Protein AF-A0A0J9WVK5-F1 (afdb_monomer)

Secondary structure (DSSP, 8-state):
------TT-S-TTHHHHHHHHHHHHHHHHHHHHHHHHHTT-S-----HHHHHHHHHHHHHHHHHSHHHHHHH--SSGGG--STTHHHHHHHHHHHT----

InterPro domains:
  IPR025332 Protein of unknown function DUF4238 [PF14022] (1-97)

Structure (mmCIF, N/CA/C/O backbone):
data_AF-A0A0J9WVK5-F1
#
_entry.id   AF-A0A0J9WVK5-F1
#
loop_
_atom_site.group_PDB
_atom_site.id
_atom_site.type_symbol
_atom_site.label_atom_id
_atom_site.label_alt_id
_atom_site.label_comp_id
_atom_site.label_asym_id
_atom_site.label_entity_id
_atom_site.label_seq_id
_atom_site.pdbx_PDB_ins_code
_atom_site.Cartn_x
_atom_site.Cartn_y
_atom_site.Cartn_z
_atom_site.occupancy
_atom_site.B_iso_or_equiv
_atom_site.auth_seq_id
_atom_site.auth_comp_id
_atom_site.auth_asym_id
_atom_site.auth_atom_id
_atom_site.pdbx_PDB_model_num
ATOM 1 N N . MET A 1 1 ? 11.889 -4.410 -2.504 1.00 63.88 1 MET A N 1
ATOM 2 C CA . MET A 1 1 ? 10.575 -4.243 -3.159 1.00 63.88 1 MET A CA 1
ATOM 3 C C . MET A 1 1 ? 10.590 -2.885 -3.836 1.00 63.88 1 MET A C 1
ATOM 5 O O . MET A 1 1 ? 11.261 -2.003 -3.317 1.00 63.88 1 MET A O 1
ATOM 9 N N . TYR A 1 2 ? 10.055 -2.816 -5.056 1.00 69.75 2 TYR A N 1
ATOM 10 C CA . TYR A 1 2 ? 10.061 -1.672 -5.981 1.00 69.75 2 TYR A CA 1
ATOM 11 C C . TYR A 1 2 ? 11.309 -0.778 -5.920 1.00 69.75 2 TYR A C 1
ATOM 13 O O . TYR A 1 2 ? 11.312 0.307 -5.341 1.00 69.75 2 TYR A O 1
ATOM 21 N N . THR A 1 3 ? 12.402 -1.273 -6.498 1.00 72.94 3 THR A N 1
ATOM 22 C CA . THR A 1 3 ? 13.622 -0.488 -6.700 1.00 72.94 3 THR A CA 1
ATOM 23 C C . THR A 1 3 ? 13.777 -0.242 -8.186 1.00 72.94 3 THR A C 1
ATOM 25 O O . THR A 1 3 ? 13.820 -1.202 -8.950 1.00 72.94 3 THR A O 1
ATOM 28 N N . ASP A 1 4 ? 13.836 1.024 -8.580 1.00 73.56 4 ASP A N 1
ATOM 29 C CA . ASP A 1 4 ? 14.155 1.395 -9.950 1.00 73.56 4 ASP A CA 1
ATOM 30 C C . ASP A 1 4 ? 15.626 1.048 -10.214 1.00 73.56 4 ASP A C 1
ATOM 32 O O . ASP A 1 4 ? 16.523 1.488 -9.491 1.00 73.56 4 ASP A O 1
ATOM 36 N N . GLN A 1 5 ? 15.851 0.180 -11.198 1.00 76.88 5 GLN A N 1
ATOM 37 C CA . GLN A 1 5 ? 17.178 -0.300 -11.589 1.00 76.88 5 GLN A CA 1
ATOM 38 C C . GLN A 1 5 ? 17.750 0.481 -12.777 1.00 76.88 5 GLN A C 1
ATOM 40 O O . GLN A 1 5 ? 18.818 0.136 -13.280 1.00 76.88 5 GLN A O 1
ATOM 45 N N . SER A 1 6 ? 17.058 1.528 -13.230 1.00 76.12 6 SER A N 1
ATOM 46 C CA . SER A 1 6 ? 17.497 2.342 -14.354 1.00 76.12 6 SER A CA 1
ATOM 47 C C . SER A 1 6 ? 18.827 3.036 -14.031 1.00 76.12 6 SER A C 1
ATOM 49 O O . SER A 1 6 ? 18.970 3.626 -12.955 1.00 76.12 6 SER A O 1
ATOM 51 N N . PRO A 1 7 ? 19.794 3.046 -14.967 1.00 71.31 7 PRO A N 1
ATOM 52 C CA . PRO A 1 7 ? 21.155 3.528 -14.713 1.00 71.31 7 PRO A CA 1
ATOM 53 C C . PRO A 1 7 ? 21.242 5.015 -14.325 1.00 71.31 7 PRO A C 1
ATOM 55 O O . PRO A 1 7 ? 22.218 5.426 -13.708 1.00 71.31 7 PRO A O 1
ATOM 58 N N . ASN A 1 8 ? 20.216 5.814 -14.639 1.00 81.31 8 ASN A N 1
ATOM 59 C CA . ASN A 1 8 ? 20.172 7.255 -14.365 1.00 81.31 8 ASN A CA 1
ATOM 60 C C . ASN A 1 8 ? 19.239 7.646 -13.206 1.00 81.31 8 ASN A C 1
ATOM 62 O O . ASN A 1 8 ? 18.940 8.832 -13.031 1.00 81.31 8 ASN A O 1
ATOM 66 N N . VAL A 1 9 ? 18.730 6.687 -12.427 1.00 80.12 9 VAL A N 1
ATOM 67 C CA . VAL A 1 9 ? 17.748 7.016 -11.392 1.00 80.12 9 VAL A CA 1
ATOM 68 C C . VAL A 1 9 ? 18.420 7.684 -10.185 1.00 80.12 9 VAL A C 1
ATOM 70 O O . VAL A 1 9 ? 19.324 7.141 -9.552 1.00 80.12 9 VAL A O 1
ATOM 73 N N . LYS A 1 10 ? 17.966 8.893 -9.836 1.00 81.69 10 LYS A N 1
ATOM 74 C CA . LYS A 1 10 ? 18.500 9.646 -8.684 1.00 81.69 10 LYS A CA 1
ATOM 75 C C . LYS A 1 10 ? 18.007 9.100 -7.344 1.00 81.69 10 LYS A C 1
ATOM 77 O O . LYS A 1 10 ? 18.710 9.193 -6.343 1.00 81.69 10 LYS A O 1
ATOM 82 N N . PHE A 1 11 ? 16.804 8.525 -7.327 1.00 82.44 11 PHE A N 1
ATOM 83 C CA . PHE A 1 11 ? 16.166 7.988 -6.127 1.00 82.44 11 PHE A CA 1
ATOM 84 C C . PHE A 1 11 ? 15.601 6.589 -6.398 1.00 82.44 11 PHE A C 1
ATOM 86 O O . PHE A 1 11 ? 14.391 6.435 -6.564 1.00 82.44 11 PHE A O 1
ATOM 93 N N . PRO A 1 12 ? 16.453 5.545 -6.386 1.00 79.69 12 PRO A N 1
ATOM 94 C CA . PRO A 1 12 ? 16.051 4.177 -6.727 1.00 79.69 12 PRO A CA 1
ATOM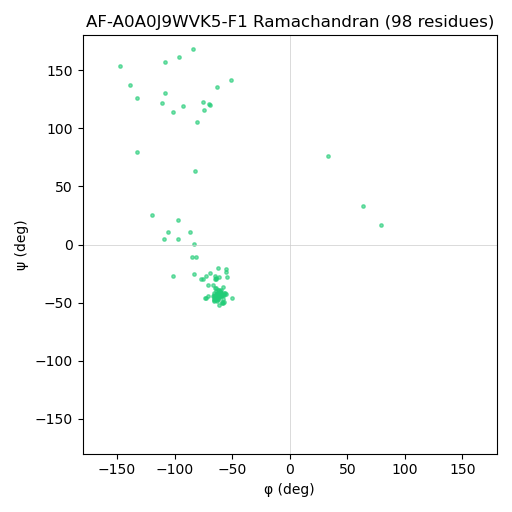 95 C C . PRO A 1 12 ? 14.878 3.631 -5.902 1.00 79.69 12 PRO A C 1
ATOM 97 O O . PRO A 1 12 ? 14.217 2.686 -6.310 1.00 79.69 12 PRO A O 1
ATOM 100 N N . ARG A 1 13 ? 14.617 4.198 -4.718 1.00 84.31 13 ARG A N 1
ATOM 101 C CA . ARG A 1 13 ? 13.573 3.754 -3.780 1.00 84.31 13 ARG A CA 1
ATOM 102 C C . ARG A 1 13 ? 12.523 4.825 -3.496 1.00 84.31 13 ARG A C 1
ATOM 104 O O . ARG A 1 13 ? 11.913 4.813 -2.430 1.00 84.31 13 ARG A O 1
ATOM 111 N N . GLU A 1 14 ? 12.311 5.765 -4.415 1.00 87.00 14 GLU A N 1
ATOM 112 C CA . GLU A 1 14 ? 11.322 6.833 -4.224 1.00 87.00 14 GLU A CA 1
ATOM 113 C C . GLU A 1 14 ? 9.924 6.274 -3.920 1.00 87.00 14 GLU A C 1
ATOM 115 O O . GLU A 1 14 ? 9.239 6.747 -3.011 1.00 87.00 14 GLU A O 1
ATOM 120 N N . LEU A 1 15 ? 9.520 5.222 -4.635 1.00 84.06 15 LEU A N 1
ATOM 121 C CA . LEU A 1 15 ? 8.222 4.592 -4.438 1.00 84.06 15 LEU A CA 1
ATOM 122 C C . LEU A 1 15 ? 8.095 3.958 -3.042 1.00 84.06 15 LEU A C 1
ATOM 124 O O . LEU A 1 15 ? 7.095 4.169 -2.358 1.00 84.06 15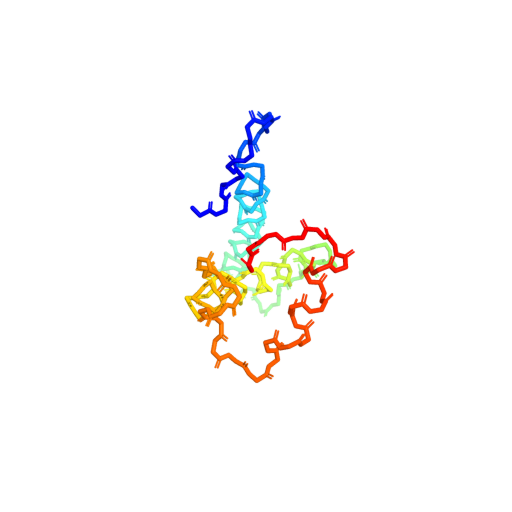 LEU A O 1
ATOM 128 N N . GLU A 1 16 ? 9.136 3.267 -2.573 1.00 85.81 16 GLU A N 1
ATOM 129 C CA . GLU A 1 16 ? 9.191 2.724 -1.209 1.00 85.81 16 GLU A CA 1
ATOM 130 C C . GLU A 1 16 ? 9.146 3.822 -0.141 1.00 85.81 16 GLU A C 1
ATOM 132 O O . GLU A 1 16 ? 8.447 3.677 0.861 1.00 85.81 16 GLU A O 1
ATOM 137 N N . ALA A 1 17 ? 9.823 4.953 -0.361 1.00 89.94 17 ALA A N 1
ATOM 138 C CA . ALA A 1 17 ? 9.761 6.090 0.555 1.00 89.94 17 ALA A CA 1
ATOM 139 C C . ALA A 1 17 ? 8.339 6.676 0.639 1.00 89.94 17 ALA A C 1
ATOM 141 O O . ALA A 1 17 ? 7.842 6.967 1.731 1.00 89.94 17 ALA A O 1
ATOM 142 N N . ARG A 1 18 ? 7.646 6.798 -0.502 1.00 90.94 18 ARG A N 1
ATOM 143 C CA . ARG A 1 18 ? 6.243 7.242 -0.550 1.00 90.94 18 ARG A CA 1
ATOM 144 C C . ARG A 1 18 ? 5.308 6.256 0.156 1.00 90.94 18 ARG A C 1
ATOM 146 O O . ARG A 1 18 ? 4.407 6.688 0.874 1.00 90.94 18 ARG A O 1
ATOM 153 N N . PHE A 1 19 ? 5.529 4.954 -0.009 1.00 90.69 19 PHE A N 1
ATOM 154 C CA . PHE A 1 19 ? 4.751 3.922 0.677 1.00 90.69 19 PHE A CA 1
ATOM 155 C C . PHE A 1 19 ? 4.983 3.922 2.189 1.00 90.69 19 PHE A C 1
ATOM 157 O O . PHE A 1 19 ? 4.011 3.924 2.938 1.00 90.69 19 PHE A O 1
ATOM 164 N N . SER A 1 20 ? 6.233 4.042 2.637 1.00 90.69 20 SER A N 1
ATOM 165 C CA . SER A 1 20 ? 6.574 4.179 4.059 1.00 90.69 20 SER A CA 1
ATOM 166 C C . SER A 1 20 ? 5.861 5.374 4.709 1.00 90.69 20 SER A C 1
ATOM 168 O O . SER A 1 20 ? 5.281 5.265 5.793 1.00 90.69 20 SER A O 1
ATOM 170 N N . ARG A 1 21 ? 5.796 6.515 4.010 1.00 95.25 21 ARG A N 1
ATOM 171 C CA . ARG A 1 21 ? 5.034 7.679 4.479 1.00 95.25 21 ARG A CA 1
ATOM 172 C C . ARG A 1 21 ? 3.537 7.385 4.607 1.00 95.25 21 ARG A C 1
ATOM 174 O O . ARG A 1 21 ? 2.950 7.721 5.633 1.00 95.25 21 ARG A O 1
ATOM 181 N N . LEU A 1 22 ? 2.928 6.752 3.601 1.00 95.75 22 LEU A N 1
ATOM 182 C CA . LEU A 1 22 ? 1.510 6.379 3.645 1.00 95.75 22 LEU A CA 1
ATOM 183 C C . LEU A 1 22 ? 1.216 5.414 4.805 1.00 95.75 22 LEU A C 1
ATOM 185 O O . LEU A 1 22 ? 0.206 5.567 5.492 1.00 95.75 22 LEU A O 1
ATOM 189 N N . GLU A 1 23 ? 2.097 4.443 5.044 1.00 94.06 23 GLU A N 1
ATOM 190 C CA . GLU A 1 23 ? 2.007 3.501 6.165 1.00 94.06 23 GLU A CA 1
ATOM 191 C C . GLU A 1 23 ? 2.072 4.228 7.517 1.00 94.06 23 GLU A C 1
ATOM 193 O O . GLU A 1 23 ? 1.249 3.969 8.400 1.00 94.06 23 GLU A O 1
ATOM 198 N N . SER A 1 24 ? 2.977 5.200 7.661 1.00 96.62 24 SER A N 1
ATOM 199 C CA . SER A 1 24 ? 3.093 6.034 8.864 1.00 96.62 24 SER A CA 1
ATOM 200 C C . SER A 1 24 ? 1.834 6.876 9.120 1.00 96.62 24 SER A C 1
ATOM 202 O O . SER A 1 24 ? 1.264 6.840 10.215 1.00 96.62 24 SER A O 1
ATOM 204 N N . GLU A 1 25 ? 1.331 7.569 8.092 1.00 97.25 25 GLU A N 1
ATOM 205 C CA . GLU A 1 25 ? 0.091 8.357 8.170 1.00 97.25 25 GLU A CA 1
ATOM 206 C C . GLU A 1 25 ? -1.112 7.472 8.544 1.00 97.25 25 GLU A C 1
ATOM 208 O O . GLU A 1 25 ? -1.927 7.835 9.396 1.00 97.25 25 GLU A O 1
ATOM 213 N N . THR A 1 26 ? -1.195 6.272 7.966 1.00 97.56 26 THR A N 1
ATOM 214 C CA . THR A 1 26 ? -2.241 5.286 8.272 1.00 97.56 26 THR A CA 1
ATOM 215 C C . THR A 1 26 ? -2.146 4.799 9.718 1.00 97.56 26 THR A C 1
ATOM 217 O O . THR A 1 26 ? -3.161 4.744 10.415 1.00 97.56 26 THR A O 1
ATOM 220 N N . SER A 1 27 ? -0.937 4.492 10.197 1.00 97.25 27 SER A N 1
ATOM 221 C CA . SER A 1 27 ? -0.691 4.039 11.571 1.00 97.25 27 SER A CA 1
ATOM 222 C C . SER A 1 27 ? -1.209 5.044 12.601 1.00 97.25 27 SER A C 1
ATOM 224 O O . SER A 1 27 ? -1.864 4.658 13.571 1.00 97.25 27 SER A O 1
ATOM 226 N N . ALA A 1 28 ? -1.010 6.344 12.363 1.00 96.75 28 ALA A N 1
ATOM 227 C CA . ALA A 1 28 ? -1.545 7.394 13.227 1.00 96.75 28 ALA A CA 1
ATOM 228 C C . ALA A 1 28 ? -3.086 7.389 13.277 1.00 96.75 28 ALA A C 1
ATOM 230 O O . ALA A 1 28 ? -3.674 7.518 14.356 1.00 96.75 28 ALA A O 1
ATOM 231 N N . VAL A 1 29 ? -3.753 7.193 12.132 1.00 97.44 29 VAL A N 1
ATOM 232 C CA . VAL A 1 29 ? -5.222 7.109 12.061 1.00 97.44 29 VAL A CA 1
ATOM 233 C C . VAL A 1 29 ? -5.743 5.868 12.786 1.00 97.44 29 VAL A C 1
ATOM 235 O O . VAL A 1 29 ? -6.648 5.988 13.611 1.00 97.44 29 VAL A O 1
ATOM 238 N N . ILE A 1 30 ? -5.155 4.696 12.534 1.00 96.62 30 ILE A N 1
ATOM 239 C CA . ILE A 1 30 ? -5.549 3.437 13.185 1.00 96.62 30 ILE A CA 1
ATOM 240 C C . ILE A 1 30 ? -5.349 3.531 14.697 1.00 96.62 30 ILE A C 1
ATOM 242 O O . ILE A 1 30 ? -6.256 3.190 15.451 1.00 96.62 30 ILE A O 1
ATOM 246 N N . AR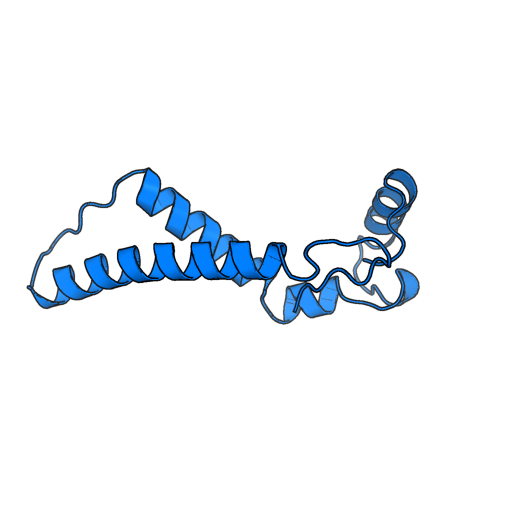G A 1 31 ? -4.206 4.055 15.154 1.00 96.69 31 ARG A N 1
ATOM 247 C CA . ARG A 1 31 ? -3.928 4.242 16.583 1.00 96.69 31 ARG A CA 1
ATOM 248 C C . ARG A 1 31 ? -4.996 5.102 17.246 1.00 96.69 31 ARG A C 1
ATOM 250 O O . ARG A 1 31 ? -5.486 4.741 18.308 1.00 96.69 31 ARG A O 1
ATOM 257 N N . ARG A 1 32 ? -5.410 6.198 16.601 1.00 95.38 32 ARG A N 1
ATOM 258 C CA . ARG A 1 32 ? -6.500 7.040 17.107 1.00 95.38 32 ARG A CA 1
ATOM 259 C C . ARG A 1 32 ? -7.810 6.260 17.230 1.00 95.38 32 ARG A C 1
ATOM 261 O O . ARG A 1 32 ? -8.480 6.406 18.248 1.00 95.38 32 ARG A O 1
ATOM 268 N N . ILE A 1 33 ? -8.170 5.448 16.236 1.00 95.50 33 ILE A N 1
ATOM 269 C CA . ILE A 1 33 ? -9.383 4.612 16.275 1.00 95.50 33 ILE A CA 1
ATOM 270 C C . ILE A 1 33 ? -9.307 3.620 17.442 1.00 95.50 33 ILE A C 1
ATOM 272 O O . ILE A 1 33 ? -10.193 3.611 18.293 1.00 95.50 33 ILE A O 1
ATOM 276 N N . VAL A 1 34 ? -8.213 2.859 17.536 1.00 96.19 34 VAL A N 1
ATOM 277 C CA . VAL A 1 34 ? -7.991 1.861 18.595 1.00 96.19 34 VAL A CA 1
ATOM 278 C C . VAL A 1 34 ? -8.042 2.502 19.979 1.00 96.19 34 VAL A C 1
ATOM 280 O O . VAL A 1 34 ? -8.787 2.042 20.839 1.00 96.19 34 VAL A O 1
ATOM 283 N N . SER A 1 35 ? -7.310 3.597 20.195 1.00 96.06 35 SER A N 1
ATOM 284 C CA . SER A 1 35 ? -7.290 4.279 21.490 1.00 96.06 35 SER A CA 1
ATOM 285 C C . SER A 1 35 ? -8.643 4.880 21.869 1.00 96.06 35 SER A C 1
ATOM 287 O O . SER A 1 35 ? -8.941 4.983 23.051 1.00 96.06 35 SER A O 1
ATOM 289 N N . SER A 1 36 ? -9.468 5.277 20.898 1.00 95.50 36 SER A N 1
ATOM 290 C CA . SER A 1 36 ? -10.819 5.791 21.170 1.00 95.50 36 SER A CA 1
ATOM 291 C C . SER A 1 36 ? -11.750 4.673 21.636 1.00 95.50 36 SER A C 1
ATOM 293 O O . SER A 1 36 ? -12.405 4.812 22.665 1.00 95.50 36 SER A O 1
ATOM 295 N N . HIS A 1 37 ? -11.708 3.514 20.976 1.00 93.94 37 HIS A N 1
ATOM 296 C CA . HIS A 1 37 ? -12.446 2.339 21.440 1.00 93.94 37 HIS A CA 1
ATOM 297 C C . HIS A 1 37 ? -11.958 1.832 22.803 1.00 93.94 37 HIS A C 1
ATOM 299 O O . HIS A 1 37 ? -12.774 1.464 23.640 1.00 93.94 37 HIS A O 1
ATOM 305 N N . GLN A 1 38 ? -10.649 1.881 23.077 1.00 95.19 38 GLN A N 1
ATOM 306 C CA . GLN A 1 38 ? -10.098 1.537 24.397 1.00 95.19 38 GLN A CA 1
ATOM 307 C C . GLN A 1 38 ? -10.609 2.449 25.522 1.00 95.19 38 GLN A C 1
ATOM 309 O O . GLN A 1 38 ? -10.688 2.010 26.665 1.00 95.19 38 GLN A O 1
ATOM 314 N N . ARG A 1 39 ? -10.976 3.699 25.214 1.00 95.44 39 ARG A N 1
ATOM 315 C CA . ARG A 1 39 ? -11.600 4.631 26.169 1.00 95.44 39 ARG A CA 1
ATOM 316 C C . ARG A 1 39 ? -13.114 4.435 26.320 1.00 95.44 39 ARG A C 1
ATOM 318 O O . ARG A 1 39 ? -13.732 5.173 27.078 1.00 95.44 39 ARG A O 1
ATOM 325 N N . GLY A 1 40 ? -13.710 3.473 25.613 1.00 94.38 40 GLY A N 1
ATOM 326 C CA . GLY A 1 40 ? -15.154 3.232 25.630 1.00 94.38 40 GLY A CA 1
ATOM 327 C C . GLY A 1 40 ? -15.958 4.194 24.753 1.00 94.38 40 GLY A C 1
ATOM 328 O O . GLY A 1 40 ? -17.168 4.302 24.923 1.00 94.38 40 GLY A O 1
ATOM 329 N N . GLU A 1 41 ? -15.315 4.906 23.820 1.00 94.06 41 GLU A N 1
ATOM 330 C CA . GLU A 1 41 ? -16.037 5.753 22.869 1.00 94.06 41 GLU A CA 1
ATOM 331 C C . GLU A 1 41 ? -16.816 4.878 21.874 1.00 94.06 41 GLU A C 1
ATOM 333 O O . GLU A 1 41 ? -16.233 4.076 21.138 1.00 94.06 41 GLU A O 1
ATOM 338 N N . GLU A 1 42 ? -18.138 5.060 21.834 1.00 87.88 42 GLU A N 1
ATOM 339 C CA . GLU A 1 42 ? -19.040 4.315 20.946 1.00 87.88 42 GLU A CA 1
ATOM 340 C C . GLU A 1 42 ? -18.793 4.647 19.465 1.00 87.88 42 GLU A C 1
ATOM 342 O O . GLU A 1 42 ? -18.869 3.779 18.599 1.00 87.88 42 GLU A O 1
ATOM 347 N N . ASN A 1 43 ? -18.435 5.902 19.165 1.00 90.06 43 ASN A N 1
ATOM 348 C CA . ASN A 1 43 ? -18.275 6.398 17.801 1.00 90.06 43 ASN A CA 1
ATOM 349 C C . ASN A 1 43 ? -16.969 7.182 17.621 1.00 90.06 43 ASN A C 1
ATOM 351 O O . ASN A 1 43 ? -16.739 8.188 18.290 1.00 90.06 43 ASN A O 1
ATOM 355 N N . VAL A 1 44 ? -16.156 6.796 16.632 1.00 92.69 44 VAL A N 1
ATOM 356 C CA . VAL A 1 44 ? -14.930 7.521 16.261 1.00 92.69 44 VAL A CA 1
ATOM 357 C C . VAL A 1 44 ? -15.176 8.376 15.021 1.00 92.69 44 VAL A C 1
ATOM 359 O O . VAL A 1 44 ? -15.370 7.865 13.919 1.00 92.69 44 VAL A O 1
ATOM 362 N N . LYS A 1 45 ? -15.112 9.705 15.167 1.00 92.56 45 LYS A N 1
ATOM 363 C CA . LYS A 1 45 ? -15.220 10.622 14.019 1.00 92.56 45 LYS A CA 1
ATOM 364 C C . LYS A 1 45 ? -13.938 10.618 13.183 1.00 92.56 45 LYS A C 1
ATOM 366 O O . LYS A 1 45 ? -12.892 11.093 13.634 1.00 92.56 45 LYS A O 1
ATOM 371 N N . ILE A 1 46 ? -14.048 10.159 11.939 1.00 94.69 46 ILE A N 1
ATOM 372 C CA . ILE A 1 46 ? -12.979 10.164 10.934 1.00 94.69 46 ILE A CA 1
ATOM 373 C C . ILE A 1 46 ? -13.307 11.217 9.872 1.00 94.69 46 ILE A C 1
ATOM 375 O O . ILE A 1 46 ? -14.416 11.242 9.342 1.00 94.69 46 ILE A O 1
ATOM 379 N N . ASN A 1 47 ? -12.354 12.092 9.551 1.00 95.69 47 ASN A N 1
ATOM 380 C CA . ASN A 1 47 ? -12.545 13.083 8.490 1.00 95.69 47 ASN A CA 1
ATOM 381 C C . ASN A 1 47 ? -12.242 12.499 7.095 1.00 95.69 47 ASN A C 1
ATOM 383 O O . ASN A 1 47 ? -11.647 11.429 6.949 1.00 95.69 47 ASN A O 1
ATOM 387 N N . ARG A 1 48 ? -12.617 13.232 6.041 1.00 97.31 48 ARG A N 1
ATOM 388 C CA . ARG A 1 48 ? -12.428 12.803 4.645 1.00 97.31 48 ARG A CA 1
ATOM 389 C C . ARG A 1 48 ? -10.964 12.510 4.292 1.00 97.31 48 ARG A C 1
ATOM 391 O O . ARG A 1 48 ? -10.695 11.573 3.538 1.00 97.31 48 ARG A O 1
ATOM 398 N N . THR A 1 49 ? -10.019 13.272 4.838 1.00 96.75 49 THR A N 1
ATOM 399 C CA . THR A 1 49 ? -8.580 13.071 4.611 1.00 96.75 49 THR A CA 1
ATOM 400 C C . THR A 1 49 ? -8.116 11.745 5.203 1.00 96.75 49 THR A C 1
ATOM 402 O O . THR A 1 49 ? -7.509 10.939 4.504 1.00 96.75 49 THR A O 1
ATOM 405 N N . GLN A 1 50 ? -8.480 11.463 6.453 1.00 96.69 50 GLN A N 1
ATOM 406 C CA . GLN A 1 50 ? -8.168 10.201 7.125 1.00 96.69 50 GLN A CA 1
ATOM 407 C C . GLN A 1 50 ? -8.815 9.008 6.413 1.00 96.69 50 GLN A C 1
ATOM 409 O O . GLN A 1 50 ? -8.164 7.990 6.194 1.00 96.69 50 GLN A O 1
ATOM 414 N N . GLN A 1 51 ? -10.068 9.148 5.973 1.00 96.88 51 GLN A N 1
ATOM 415 C CA . GLN A 1 51 ? -10.738 8.122 5.176 1.00 96.88 51 GLN A CA 1
ATOM 416 C C . GLN A 1 51 ? -10.003 7.867 3.850 1.00 96.88 51 GLN A C 1
ATOM 418 O O . GLN A 1 51 ? -9.867 6.724 3.420 1.00 96.88 51 GLN A O 1
ATOM 423 N N . THR A 1 52 ? -9.497 8.921 3.207 1.00 97.50 52 THR A N 1
ATOM 424 C CA . THR A 1 52 ? -8.715 8.809 1.968 1.00 97.50 52 THR A CA 1
ATOM 425 C C . THR A 1 52 ? -7.389 8.087 2.203 1.00 97.50 52 THR A C 1
ATOM 427 O O . THR A 1 52 ? -7.025 7.231 1.399 1.00 97.50 52 THR A O 1
ATOM 430 N N . VAL A 1 53 ? -6.694 8.383 3.306 1.00 97.56 53 VAL A N 1
ATOM 431 C CA . VAL A 1 53 ? -5.464 7.680 3.712 1.00 97.56 53 VAL A CA 1
ATOM 432 C C . VAL A 1 53 ? -5.737 6.187 3.905 1.00 97.56 53 VAL A C 1
ATOM 434 O O . VAL A 1 53 ? -5.075 5.367 3.273 1.00 97.56 53 VAL A O 1
ATOM 437 N N . LEU A 1 54 ? -6.776 5.828 4.667 1.00 96.94 54 LEU A N 1
ATOM 438 C CA . LEU A 1 54 ? -7.165 4.429 4.887 1.00 96.94 54 LEU A CA 1
ATOM 439 C C . LEU A 1 54 ? -7.501 3.705 3.572 1.00 96.94 54 LEU A C 1
ATOM 441 O O . LEU A 1 54 ? -7.053 2.582 3.354 1.00 96.94 54 LEU A O 1
ATOM 445 N N . ARG A 1 55 ? -8.242 4.351 2.662 1.00 96.69 55 ARG A N 1
ATOM 446 C CA . ARG A 1 55 ? -8.572 3.777 1.344 1.00 96.69 55 ARG A CA 1
ATOM 447 C C . ARG A 1 55 ? -7.328 3.533 0.493 1.00 96.69 55 ARG A C 1
ATOM 449 O O . ARG A 1 55 ? -7.193 2.455 -0.080 1.00 96.69 55 ARG A O 1
ATOM 456 N N . LYS A 1 56 ? -6.415 4.509 0.424 1.00 95.88 56 LYS A N 1
ATOM 457 C CA . LYS A 1 56 ? -5.138 4.366 -0.293 1.00 95.88 56 LYS A CA 1
ATOM 458 C C . LYS A 1 56 ? -4.303 3.230 0.289 1.00 95.88 56 LYS A C 1
ATOM 460 O O . LYS A 1 56 ? -3.714 2.469 -0.470 1.00 95.88 56 LYS A O 1
ATOM 465 N N . PHE A 1 57 ? -4.281 3.098 1.612 1.00 94.81 57 PHE A N 1
ATOM 466 C CA . PHE A 1 57 ? -3.553 2.030 2.284 1.00 94.81 57 PHE A CA 1
ATOM 467 C C . PHE A 1 57 ? -4.135 0.643 1.987 1.00 94.81 57 PHE A C 1
ATOM 469 O O . PHE A 1 57 ? -3.389 -0.250 1.604 1.00 94.81 57 PHE A O 1
ATOM 476 N N . ILE A 1 58 ? -5.459 0.466 2.065 1.00 91.75 58 ILE A N 1
ATOM 477 C CA . ILE A 1 58 ? -6.115 -0.805 1.701 1.00 91.75 58 ILE A CA 1
ATOM 478 C C . ILE A 1 58 ? -5.840 -1.157 0.236 1.00 91.75 58 ILE A C 1
ATOM 480 O O . ILE A 1 58 ? -5.496 -2.296 -0.073 1.00 91.75 58 ILE A O 1
ATOM 484 N N . TYR A 1 59 ? -5.947 -0.176 -0.664 1.00 90.00 59 TYR A N 1
ATOM 485 C CA . TYR A 1 59 ? -5.586 -0.372 -2.064 1.00 90.00 59 TYR A CA 1
ATOM 486 C C . TYR A 1 59 ? -4.135 -0.847 -2.195 1.00 90.00 59 TYR A C 1
ATOM 488 O O . TYR A 1 59 ? -3.889 -1.869 -2.829 1.00 90.00 59 TYR A O 1
ATOM 496 N N . LEU A 1 60 ? -3.191 -0.166 -1.535 1.00 87.75 60 LEU A N 1
ATOM 497 C CA . LEU A 1 60 ? -1.781 -0.542 -1.541 1.00 87.75 60 LEU A CA 1
ATOM 498 C C . LEU A 1 60 ? -1.559 -1.969 -1.024 1.00 87.75 60 LEU A C 1
ATOM 500 O O . LEU A 1 60 ? -0.803 -2.707 -1.645 1.00 87.75 60 LEU A O 1
ATOM 504 N N . LEU A 1 61 ? -2.220 -2.384 0.061 1.00 85.94 61 LEU A N 1
ATOM 505 C CA . LEU A 1 61 ? -2.125 -3.756 0.573 1.00 85.94 61 LEU A CA 1
ATOM 506 C C . LEU A 1 61 ? -2.614 -4.788 -0.449 1.00 85.94 61 LEU A C 1
ATOM 508 O O . LEU A 1 61 ? -1.972 -5.822 -0.622 1.00 85.94 61 LEU A O 1
ATOM 512 N N . ASN A 1 62 ? -3.691 -4.489 -1.179 1.00 81.81 62 ASN A N 1
ATOM 513 C CA . ASN A 1 62 ? -4.184 -5.361 -2.246 1.00 81.81 62 ASN A CA 1
ATOM 514 C C . ASN A 1 62 ? -3.181 -5.473 -3.406 1.00 81.81 62 ASN A C 1
ATOM 516 O O . ASN A 1 62 ? -3.008 -6.558 -3.956 1.00 81.81 62 ASN A O 1
ATOM 520 N N . GLN A 1 63 ? -2.484 -4.382 -3.743 1.00 77.25 63 GLN A N 1
ATOM 521 C CA . GLN A 1 63 ? -1.442 -4.385 -4.781 1.00 77.25 63 GLN A CA 1
ATOM 522 C C . GLN A 1 63 ? -0.113 -4.998 -4.297 1.00 77.25 63 GLN A C 1
ATOM 524 O O . GLN A 1 63 ? 0.646 -5.559 -5.077 1.00 77.25 63 GLN A O 1
ATOM 529 N N . ARG A 1 64 ? 0.210 -4.892 -3.005 1.00 76.06 64 ARG A N 1
ATOM 530 C CA . ARG A 1 64 ? 1.414 -5.493 -2.402 1.00 76.06 64 ARG A CA 1
ATOM 531 C C . ARG A 1 64 ? 1.215 -6.948 -1.994 1.00 76.06 64 ARG A C 1
ATOM 533 O O . ARG A 1 64 ? 2.191 -7.622 -1.670 1.00 76.06 64 ARG A O 1
ATOM 540 N N . GLY A 1 65 ? -0.024 -7.439 -2.015 1.00 70.62 65 GLY A N 1
ATOM 541 C CA . GLY A 1 65 ? -0.336 -8.836 -1.770 1.00 70.62 65 GLY A CA 1
ATOM 542 C C . GLY A 1 65 ? 0.516 -9.744 -2.654 1.00 70.62 65 GLY A C 1
ATOM 543 O O . GLY A 1 65 ? 0.770 -9.446 -3.824 1.00 70.62 65 GLY A O 1
ATOM 544 N N . SER A 1 66 ? 0.952 -10.875 -2.098 1.00 64.94 66 SER A N 1
ATOM 545 C CA . SER A 1 66 ? 1.835 -11.816 -2.798 1.00 64.94 66 SER A CA 1
ATOM 546 C C . SER A 1 66 ? 1.271 -12.262 -4.149 1.00 64.94 66 SER A C 1
ATOM 548 O O . SER A 1 66 ? 2.042 -12.544 -5.058 1.00 64.94 66 SER A O 1
ATOM 550 N N . GLY A 1 67 ? -0.056 -12.277 -4.311 1.00 69.44 67 GLY A N 1
ATOM 551 C CA . GLY A 1 67 ? -0.720 -12.546 -5.583 1.00 69.44 67 GLY A CA 1
ATOM 552 C C . GLY A 1 67 ? -0.426 -11.498 -6.657 1.00 69.44 67 GLY A C 1
ATOM 553 O O . GLY A 1 67 ? -0.064 -11.876 -7.765 1.00 69.44 67 GLY A O 1
ATOM 554 N N . PHE A 1 68 ? -0.529 -10.205 -6.344 1.00 67.94 68 PHE A N 1
ATOM 555 C CA . PHE A 1 68 ? -0.326 -9.133 -7.322 1.00 67.94 68 PHE A CA 1
ATOM 556 C C . PHE A 1 68 ? 1.155 -8.981 -7.679 1.00 67.94 68 PHE A C 1
ATOM 558 O O . PHE A 1 68 ? 1.499 -9.001 -8.857 1.00 67.94 68 PHE A O 1
ATOM 565 N N .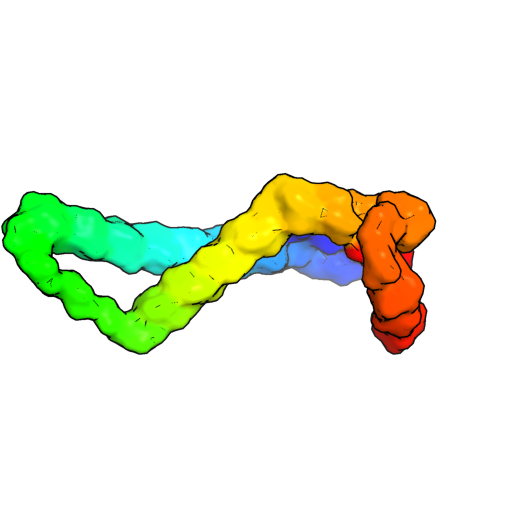 PHE A 1 69 ? 2.044 -8.974 -6.677 1.00 69.12 69 PHE A N 1
ATOM 566 C CA . PHE A 1 69 ? 3.488 -8.965 -6.925 1.00 69.12 69 PHE A CA 1
ATOM 567 C C . PHE A 1 69 ? 3.921 -10.171 -7.771 1.00 69.12 69 PHE A C 1
ATOM 569 O O . PHE A 1 69 ? 4.600 -9.989 -8.767 1.00 69.12 69 PHE A O 1
ATOM 576 N N . LYS A 1 70 ? 3.475 -11.397 -7.457 1.00 68.38 70 LYS A N 1
ATOM 577 C CA . LYS A 1 70 ? 3.780 -12.575 -8.296 1.00 68.38 70 LYS A CA 1
ATOM 578 C C . LYS A 1 70 ? 3.186 -12.490 -9.701 1.00 68.38 70 LYS A C 1
ATOM 580 O O . LYS A 1 70 ? 3.728 -13.105 -10.609 1.00 68.38 70 LYS A O 1
ATOM 585 N N . THR A 1 71 ? 2.051 -11.809 -9.855 1.00 73.88 71 THR A N 1
ATOM 586 C CA . THR A 1 71 ? 1.358 -11.705 -11.142 1.00 73.88 71 THR A CA 1
ATOM 587 C C . THR A 1 71 ? 2.109 -10.771 -12.079 1.00 73.88 71 THR A C 1
ATOM 589 O O . THR A 1 71 ? 2.325 -11.153 -13.219 1.00 73.88 71 THR A O 1
ATOM 592 N N . TYR A 1 72 ? 2.543 -9.601 -11.604 1.00 70.62 72 TYR A N 1
ATOM 593 C CA . TYR A 1 72 ? 3.148 -8.585 -12.469 1.00 70.62 72 TYR A CA 1
ATOM 594 C C . TYR A 1 72 ? 4.681 -8.540 -12.387 1.00 70.62 72 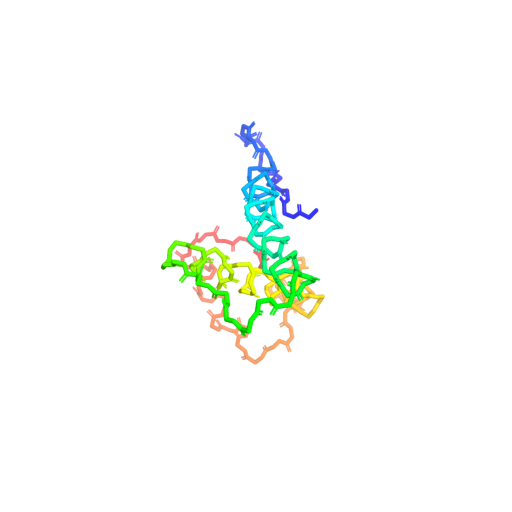TYR A C 1
ATOM 596 O O . TYR A 1 72 ? 5.315 -8.292 -13.388 1.00 70.62 72 TYR A O 1
ATOM 604 N N . ASN A 1 73 ? 5.334 -8.928 -11.288 1.00 74.69 73 ASN A N 1
ATOM 605 C CA . ASN A 1 73 ? 6.804 -8.915 -11.196 1.00 74.69 73 ASN A CA 1
ATOM 606 C C . ASN A 1 73 ? 7.448 -10.167 -11.834 1.00 74.69 73 ASN A C 1
ATOM 608 O O . ASN A 1 73 ? 8.069 -10.986 -11.145 1.00 74.69 73 ASN A O 1
ATOM 612 N N . CYS A 1 74 ? 7.276 -10.340 -13.142 1.00 80.56 74 CYS A N 1
ATOM 613 C CA . CYS A 1 74 ? 7.857 -11.433 -13.919 1.00 80.56 74 CYS A CA 1
ATOM 614 C C . CYS A 1 74 ? 8.990 -10.935 -14.834 1.00 80.56 74 CYS A C 1
ATOM 616 O O . CYS A 1 74 ? 9.105 -9.746 -15.121 1.00 80.56 74 CYS A O 1
ATOM 618 N N . ASN A 1 75 ? 9.898 -11.829 -15.241 1.00 82.06 75 ASN A N 1
ATOM 619 C CA . ASN A 1 75 ? 11.104 -11.404 -15.956 1.00 82.06 75 ASN A CA 1
ATOM 620 C C . ASN A 1 75 ? 10.810 -10.967 -17.396 1.00 82.06 75 ASN A C 1
ATOM 622 O O . ASN A 1 75 ? 11.565 -10.151 -17.926 1.00 82.06 75 ASN A O 1
ATOM 626 N N . SER A 1 76 ? 9.747 -11.514 -17.990 1.00 85.00 76 SER A N 1
ATOM 627 C CA . SER A 1 76 ? 9.262 -11.252 -19.343 1.00 85.00 76 SER A CA 1
ATOM 628 C C . SER A 1 76 ? 7.737 -11.366 -19.391 1.00 85.00 76 SER A C 1
ATOM 630 O O . SER A 1 76 ? 7.152 -12.166 -18.666 1.00 85.00 76 SER A O 1
ATOM 632 N N . ILE A 1 77 ? 7.089 -10.664 -20.325 1.00 88.25 77 ILE A N 1
ATOM 633 C CA . ILE A 1 77 ? 5.658 -10.844 -20.630 1.00 88.25 77 ILE A CA 1
ATOM 634 C C . ILE A 1 77 ? 5.294 -12.297 -20.995 1.00 88.25 77 ILE A C 1
ATOM 636 O O . ILE A 1 77 ? 4.158 -12.722 -20.804 1.00 88.25 77 ILE A O 1
ATOM 640 N N . ASN A 1 78 ? 6.258 -13.097 -21.465 1.00 87.06 78 ASN A N 1
ATOM 641 C CA . ASN A 1 78 ? 6.053 -14.524 -21.736 1.00 87.06 78 ASN A CA 1
ATOM 642 C C . ASN A 1 78 ? 5.850 -15.356 -20.456 1.00 87.06 78 ASN A C 1
ATOM 644 O O . ASN A 1 78 ? 5.213 -16.408 -20.504 1.00 87.06 78 ASN A O 1
ATOM 648 N N . ASP A 1 79 ? 6.351 -14.876 -19.316 1.00 87.06 79 ASP A N 1
ATOM 649 C CA . ASP A 1 79 ? 6.178 -15.512 -18.007 1.00 87.06 79 ASP A CA 1
ATOM 650 C C . ASP A 1 79 ? 4.814 -15.170 -17.373 1.00 87.06 79 ASP A C 1
ATOM 652 O O . ASP A 1 79 ? 4.409 -15.789 -16.383 1.00 87.06 79 ASP A O 1
ATOM 656 N N . TYR A 1 80 ? 4.082 -14.209 -17.948 1.00 88.25 80 TYR A N 1
ATOM 657 C CA . TYR A 1 80 ? 2.772 -13.763 -17.486 1.00 88.25 80 TYR A CA 1
ATOM 658 C C . TYR A 1 80 ? 1.660 -14.721 -17.952 1.00 88.25 80 TYR A C 1
ATOM 660 O O . TYR A 1 80 ? 1.266 -14.741 -19.118 1.00 88.25 80 TYR A O 1
ATOM 668 N N . LYS A 1 81 ? 1.135 -15.539 -17.027 1.00 84.75 81 LYS A N 1
ATOM 669 C CA . LYS A 1 81 ? 0.189 -16.642 -17.321 1.00 84.75 81 LYS A CA 1
ATOM 670 C C . LYS A 1 81 ? -1.295 -16.299 -17.121 1.00 84.75 81 LYS A C 1
ATOM 672 O O . LYS A 1 81 ? -2.102 -17.201 -16.890 1.00 84.75 81 LYS A O 1
ATOM 677 N N . LYS A 1 82 ? -1.669 -15.020 -17.127 1.00 87.50 82 LYS A N 1
ATOM 678 C CA . LYS A 1 82 ? -3.076 -14.601 -16.998 1.00 87.50 82 LYS A CA 1
ATOM 679 C C . LYS A 1 82 ? -3.698 -14.337 -18.371 1.00 87.50 82 LYS A C 1
ATOM 681 O O . LYS A 1 82 ? -2.992 -14.187 -19.364 1.00 87.50 82 LYS A O 1
ATOM 686 N 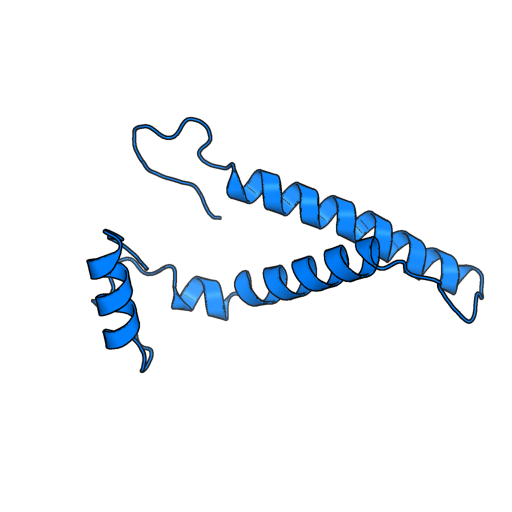N . ILE A 1 83 ? -5.031 -14.338 -18.421 1.00 89.12 83 ILE A N 1
ATOM 687 C CA . ILE A 1 83 ? -5.808 -14.294 -19.675 1.00 89.12 83 ILE A CA 1
ATOM 688 C C . ILE A 1 83 ? -5.607 -12.972 -20.427 1.00 89.12 83 ILE A C 1
ATOM 690 O O . ILE A 1 83 ? -5.747 -12.911 -21.640 1.00 89.12 83 ILE A O 1
ATOM 694 N N . ASP A 1 84 ? -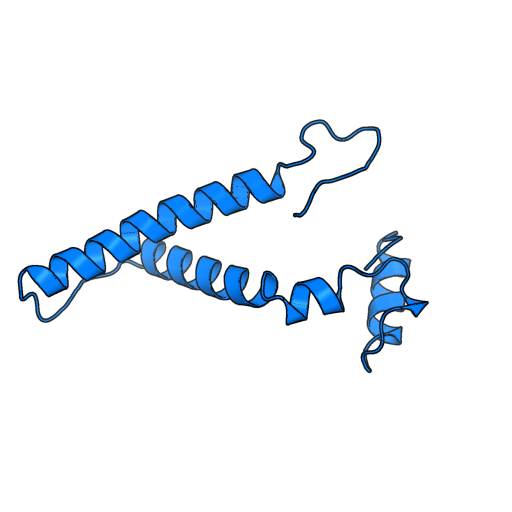5.287 -11.917 -19.688 1.00 91.56 84 ASP A N 1
ATOM 695 C CA . ASP A 1 84 ? -5.085 -10.545 -20.135 1.00 91.56 84 ASP A CA 1
ATOM 696 C C . ASP A 1 84 ? -3.650 -10.271 -20.609 1.00 91.56 84 ASP A C 1
ATOM 698 O O . ASP A 1 84 ? -3.300 -9.120 -20.856 1.00 91.56 84 ASP A O 1
ATOM 702 N N . ARG A 1 85 ? -2.817 -11.309 -20.788 1.00 92.19 85 ARG A N 1
ATOM 703 C CA . ARG A 1 85 ? -1.431 -11.174 -21.265 1.00 92.19 85 ARG A CA 1
ATOM 704 C C . ARG A 1 85 ? -1.321 -10.319 -22.525 1.00 92.19 85 ARG A C 1
ATOM 706 O O . ARG A 1 85 ? -0.447 -9.464 -22.600 1.00 92.19 85 ARG A O 1
ATOM 713 N N . ASP A 1 86 ? -2.180 -10.558 -23.511 1.00 93.56 86 ASP A N 1
ATOM 714 C CA . ASP A 1 86 ? -2.078 -9.876 -24.803 1.00 93.56 86 ASP A CA 1
ATOM 715 C C . ASP A 1 86 ? -2.468 -8.390 -24.683 1.00 93.56 86 ASP A C 1
ATOM 717 O O . ASP A 1 86 ? -1.812 -7.537 -25.277 1.00 93.56 86 ASP A O 1
ATOM 721 N N . LEU A 1 87 ? -3.444 -8.067 -23.823 1.00 94.12 87 LEU A N 1
ATOM 722 C CA . LEU A 1 87 ? -3.804 -6.684 -23.478 1.00 94.12 87 LEU A CA 1
ATOM 723 C C . LEU A 1 87 ? -2.666 -5.974 -22.735 1.00 94.12 87 LEU A C 1
ATOM 725 O O . LEU A 1 87 ? -2.344 -4.823 -23.029 1.00 94.12 87 LEU A O 1
ATOM 729 N N . LEU A 1 88 ? -2.043 -6.664 -21.778 1.00 91.44 88 LEU A N 1
ATOM 730 C CA . LEU A 1 88 ? -0.902 -6.144 -21.032 1.00 91.44 88 LEU A CA 1
ATOM 731 C C . LEU A 1 88 ? 0.295 -5.894 -21.956 1.00 91.44 88 LEU A C 1
ATOM 733 O O . LEU A 1 88 ? 0.911 -4.836 -21.873 1.00 91.44 88 LEU A O 1
ATOM 737 N N . LYS A 1 89 ? 0.580 -6.822 -22.876 1.00 93.31 89 LYS A N 1
ATOM 738 C CA . LYS A 1 89 ? 1.628 -6.666 -23.888 1.00 93.31 89 LYS A CA 1
ATOM 739 C C . LYS A 1 89 ? 1.385 -5.432 -24.755 1.00 93.31 89 LYS A C 1
ATOM 741 O O . LYS A 1 89 ? 2.275 -4.604 -24.893 1.00 93.31 89 LYS A O 1
ATOM 746 N N . GLU A 1 90 ? 0.171 -5.269 -25.277 1.00 95.25 90 GLU A N 1
ATOM 747 C CA . GLU A 1 90 ? -0.192 -4.111 -26.098 1.00 95.25 90 GLU A CA 1
ATOM 748 C C . GLU A 1 90 ? -0.029 -2.786 -25.333 1.00 95.25 90 GLU A C 1
ATOM 750 O O . GLU A 1 90 ? 0.415 -1.780 -25.888 1.00 95.25 90 GLU A O 1
ATOM 755 N N . TYR A 1 91 ? -0.384 -2.765 -24.047 1.00 92.88 91 TYR A N 1
ATOM 756 C CA . TYR A 1 91 ? -0.160 -1.604 -23.189 1.00 92.88 91 TYR A CA 1
ATOM 757 C C . TYR A 1 91 ? 1.335 -1.327 -22.981 1.00 92.88 91 TYR A C 1
ATOM 759 O O . TYR A 1 91 ? 1.762 -0.177 -23.082 1.00 92.88 91 TYR A O 1
ATOM 767 N N . MET A 1 92 ? 2.128 -2.361 -22.701 1.00 92.75 92 MET A N 1
ATOM 768 C CA . MET A 1 92 ? 3.571 -2.243 -22.495 1.00 92.75 92 MET A CA 1
ATOM 769 C C . MET A 1 92 ? 4.281 -1.726 -23.747 1.00 92.75 92 MET A C 1
ATOM 771 O O . MET A 1 92 ? 5.031 -0.755 -23.652 1.00 92.75 92 MET A O 1
ATOM 775 N N . ASP A 1 93 ? 3.967 -2.295 -24.913 1.00 94.38 93 ASP A N 1
ATOM 776 C CA . ASP A 1 93 ? 4.518 -1.889 -26.209 1.00 94.38 93 ASP A CA 1
ATOM 777 C C . ASP A 1 93 ? 4.186 -0.416 -26.506 1.00 94.38 93 ASP A C 1
ATOM 779 O O . ASP A 1 93 ? 5.055 0.356 -26.912 1.00 94.38 93 ASP A O 1
ATOM 783 N N . ARG A 1 94 ? 2.947 0.016 -26.221 1.00 95.75 94 ARG A N 1
ATOM 784 C CA . ARG A 1 94 ? 2.520 1.419 -26.381 1.00 95.75 94 ARG A CA 1
ATOM 785 C C . ARG A 1 94 ? 3.257 2.403 -25.473 1.00 95.75 94 ARG A C 1
ATOM 787 O O . ARG A 1 94 ? 3.366 3.573 -25.829 1.00 95.75 94 ARG A O 1
ATOM 794 N N . ASN A 1 95 ? 3.721 1.960 -24.308 1.00 93.12 95 ASN A N 1
ATOM 795 C CA . ASN A 1 95 ? 4.331 2.823 -23.294 1.00 93.12 95 ASN A CA 1
ATOM 796 C C . ASN A 1 95 ? 5.851 2.619 -23.155 1.00 93.12 95 ASN A C 1
ATOM 798 O O . ASN A 1 95 ? 6.457 3.227 -22.276 1.00 93.12 95 ASN A 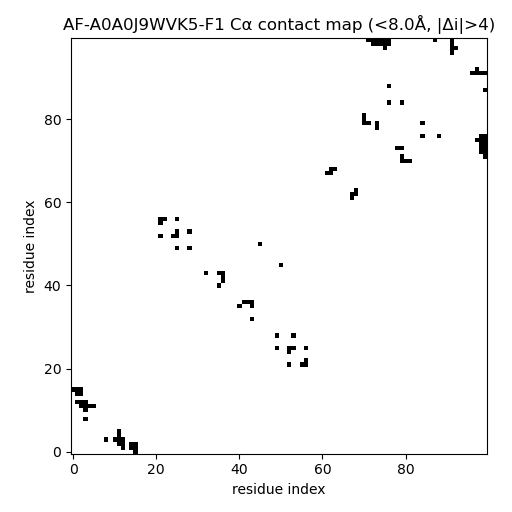O 1
ATOM 802 N N . GLY A 1 96 ? 6.469 1.782 -23.997 1.00 89.81 96 GLY A N 1
ATOM 803 C CA . GLY A 1 96 ? 7.901 1.476 -23.921 1.00 89.81 96 GLY A CA 1
ATOM 804 C C . GLY A 1 96 ? 8.305 0.761 -22.627 1.00 89.81 96 GLY A C 1
ATOM 805 O O . GLY A 1 96 ? 9.386 1.006 -22.099 1.00 89.81 96 GLY A O 1
ATOM 806 N N . ILE A 1 97 ? 7.425 -0.080 -22.079 1.00 85.94 97 ILE A N 1
ATOM 807 C CA . ILE A 1 97 ? 7.668 -0.825 -20.838 1.00 85.94 97 ILE A CA 1
ATOM 808 C C . ILE A 1 97 ? 8.253 -2.195 -21.192 1.00 85.94 97 ILE A C 1
ATOM 810 O O . ILE A 1 97 ? 7.604 -3.000 -21.850 1.00 85.94 97 ILE A O 1
ATOM 814 N N . GLU A 1 98 ? 9.467 -2.491 -20.731 1.00 84.44 98 GLU A N 1
ATOM 815 C CA . GLU A 1 98 ? 10.169 -3.733 -21.098 1.00 84.44 98 GLU A CA 1
ATOM 816 C C . GLU A 1 98 ? 9.757 -4.951 -20.256 1.00 84.44 98 GLU A C 1
ATOM 818 O O . GLU A 1 98 ? 9.894 -6.095 -20.696 1.00 84.44 98 GLU A O 1
ATOM 823 N N . ARG A 1 99 ? 9.274 -4.727 -19.027 1.00 82.81 99 ARG A N 1
ATOM 824 C CA . ARG A 1 99 ? 8.960 -5.786 -18.056 1.00 82.81 99 ARG A CA 1
ATOM 825 C C . ARG A 1 99 ? 7.645 -5.475 -17.337 1.00 82.81 99 ARG A C 1
ATOM 827 O O . ARG A 1 99 ? 7.442 -4.304 -17.011 1.00 82.81 99 ARG A O 1
ATOM 834 N N . PRO A 1 100 ? 6.766 -6.474 -17.140 1.00 76.19 100 PRO A N 1
ATOM 835 C CA . PRO A 1 100 ? 5.505 -6.274 -16.431 1.00 76.19 100 PRO A CA 1
ATOM 836 C C . PRO A 1 100 ? 5.672 -5.792 -14.979 1.00 76.19 100 PRO A C 1
ATOM 838 O O . PRO A 1 100 ? 6.764 -5.994 -14.393 1.00 76.19 100 PRO A O 1
#

Organism: Fusarium oxysporum f. sp. lycopersici (strain 4287 / CBS 123668 / FGSC 9935 / NRRL 34936) (NCBI:txid426428)

Solvent-accessible surface area (backbone atoms only — not comparable to full-atom values): 5944 Å² total; per-residue (Å²): 125,71,62,59,81,58,95,82,58,90,58,38,45,53,65,45,54,54,48,53,50,52,52,52,58,37,49,55,53,51,49,52,50,54,54,39,49,75,70,67,48,91,72,82,91,75,54,73,68,57,53,47,44,48,52,54,49,54,52,49,50,59,55,66,29,71,67,42,42,63,58,38,68,37,90,35,66,86,69,38,87,56,94,58,39,67,61,50,47,54,51,24,66,75,68,74,50,86,51,83

Mean predicted aligned error: 8.32 Å

Nearest PDB structures (foldseek):
  1u2n-assembly1_A  TM=3.332E-01  e=5.554E+00  Mus musculus
  5wkq-assembly1_A  TM=3.671E-01  e=7.630E+00  Shigella flexneri
  6jqa-assembly1_A  TM=3.458E-01  e=8.130E+00  Onion yellows phytoplasma OY-W

pLDDT: mean 87.66, std 9.17, range [63.88, 97.56]

Sequence (100 aa):
MYTDQSPNVKFPRELEARFSRLESETSAVIRRIVSSHQRGEENVKINRTQQTVLRKFIYLLNQRGSGFFKTYNCNSINDYKKIDRDLLKEYMDRNGIERP

Foldseek 3Di:
DQFQPDPPDPCRCPVVVVLVVLVVLLVVLVVQVVVCVVVVNPDDDDDPVNVVSVVVNVVVCVCVPPVNCVQFVDPALVSRPDPCSVVVVVVCVVVVNGGD

Radius of gyration: 18.65 Å; Cα contacts 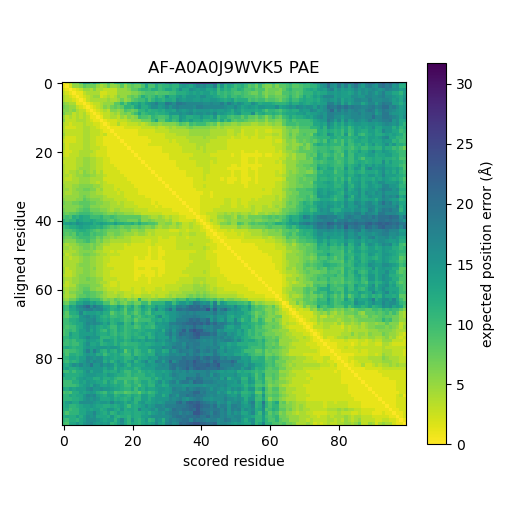(8 Å, |Δi|>4): 63; chains: 1; bounding box: 40×30×52 Å